Protein AF-A0AAV0PGQ1-F1 (afdb_monomer)

Sequence (96 aa):
MAADNVSMAARLEGIAGDPFTQICISNVTIGMAAKAKKVPWTCSDVGGITAGVSPRPCDLLPEQGPGKMEEGCNFPTETLPIDSVELKTCSYKINY

Solvent-accessible surface area (backbone atoms only — not comparable to full-atom values): 6071 Å² total; per-residue (Å²): 91,80,46,72,68,33,55,53,78,46,78,46,72,40,42,89,98,55,53,45,60,73,43,72,48,66,48,36,41,49,40,65,28,99,84,34,52,93,66,38,57,45,78,41,46,48,32,38,42,23,25,72,50,38,67,78,65,50,86,54,35,42,78,40,63,94,71,57,57,71,77,69,56,61,76,77,84,76,81,56,78,74,80,72,63,84,82,82,86,86,85,84,84,87,85,131

pLDDT: mean 86.58, std 8.73, range [59.31, 96.06]

Mean predicted aligned error: 8.18 Å

Organism: NCBI:txid586396

InterPro domains:
  IPR011050 Pectin lyase fold/virulence factor [SSF51126] (7-69)
  IPR051801 Glycosyl_Hydrolase_28_Enzymes [PTHR31339] (1-80)

Foldseek 3Di:
DEAAQAQAQDAQEADVVQAAELDEEEQYEYHHHPNHDPHRYHDYSYAHEYENYPPDYDPRHYYDYPPVSVVRNDDDPDDDPVNPDDDDDDDDDDDD

Structure (mmCIF, N/CA/C/O backbone):
data_AF-A0AAV0PGQ1-F1
#
_entry.id   AF-A0AAV0PGQ1-F1
#
loop_
_atom_site.group_PDB
_atom_site.id
_atom_site.type_symbol
_atom_site.label_atom_id
_atom_site.label_alt_id
_atom_site.label_comp_id
_atom_site.label_asym_id
_atom_site.label_entity_id
_atom_site.label_seq_id
_atom_site.pdbx_PDB_i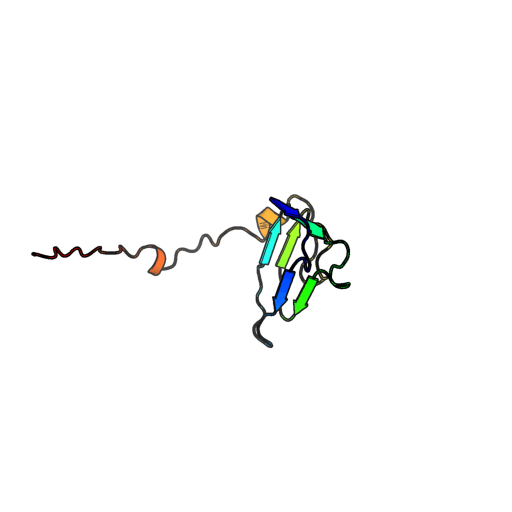ns_c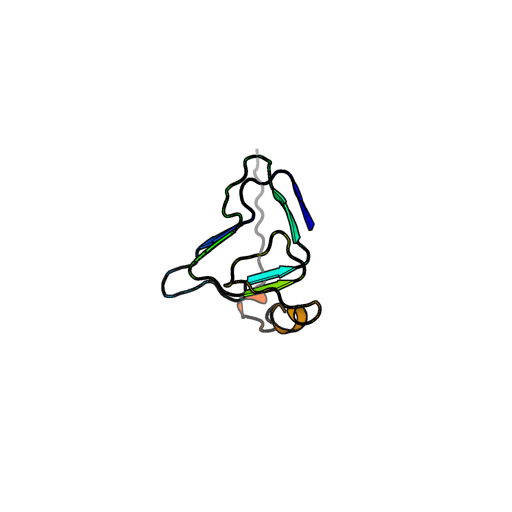ode
_atom_site.Cartn_x
_atom_site.Cartn_y
_atom_site.Cartn_z
_atom_site.occupancy
_atom_site.B_iso_or_equiv
_atom_site.auth_seq_id
_atom_site.auth_comp_id
_atom_site.auth_asym_id
_atom_site.auth_atom_id
_atom_site.pdbx_PDB_model_num
ATOM 1 N N . MET A 1 1 ? 1.673 12.510 -4.084 1.00 65.12 1 MET A N 1
ATOM 2 C CA . MET A 1 1 ? 2.831 12.523 -3.151 1.00 65.12 1 MET A CA 1
ATOM 3 C C . MET A 1 1 ? 4.040 11.938 -3.867 1.00 65.12 1 MET A C 1
ATOM 5 O O . MET A 1 1 ? 3.838 11.057 -4.698 1.00 65.12 1 MET A O 1
ATOM 9 N N . ALA A 1 2 ? 5.255 12.416 -3.585 1.00 78.75 2 ALA A N 1
ATOM 10 C CA . ALA A 1 2 ? 6.474 11.932 -4.238 1.00 78.75 2 ALA A CA 1
ATOM 11 C C . ALA A 1 2 ? 7.556 11.587 -3.207 1.00 78.75 2 ALA A C 1
ATOM 13 O O . ALA A 1 2 ? 7.742 12.329 -2.242 1.00 78.75 2 ALA A O 1
ATOM 14 N N . ALA A 1 3 ? 8.237 10.461 -3.410 1.00 81.62 3 ALA A N 1
ATOM 15 C CA . ALA A 1 3 ? 9.407 10.053 -2.640 1.00 81.62 3 ALA A CA 1
ATOM 16 C C . ALA A 1 3 ? 10.561 9.775 -3.604 1.00 81.62 3 ALA A C 1
ATOM 18 O O . ALA A 1 3 ? 10.361 9.068 -4.585 1.00 81.62 3 ALA A O 1
ATOM 19 N N . ASP A 1 4 ? 11.755 10.291 -3.319 1.00 88.00 4 ASP A N 1
ATOM 20 C CA . ASP A 1 4 ? 12.922 10.181 -4.199 1.00 88.00 4 ASP A CA 1
ATOM 21 C C . ASP A 1 4 ? 14.053 9.374 -3.557 1.00 88.00 4 ASP A C 1
ATOM 23 O O . ASP A 1 4 ? 14.199 9.326 -2.335 1.00 88.00 4 ASP A O 1
ATOM 27 N N . ASN A 1 5 ? 14.891 8.767 -4.403 1.00 90.31 5 ASN A N 1
ATOM 28 C CA . ASN A 1 5 ? 16.057 7.974 -4.008 1.00 90.31 5 ASN A CA 1
ATOM 29 C C . ASN A 1 5 ? 15.724 6.828 -3.028 1.00 90.31 5 ASN A C 1
ATOM 31 O O . ASN A 1 5 ? 16.434 6.576 -2.052 1.00 90.31 5 ASN A O 1
ATOM 35 N N . VAL A 1 6 ? 14.633 6.115 -3.300 1.00 88.94 6 VAL A N 1
ATOM 36 C CA . VAL A 1 6 ? 14.114 5.055 -2.434 1.00 88.94 6 VAL A CA 1
ATOM 37 C C . VAL A 1 6 ? 14.737 3.698 -2.791 1.00 88.94 6 VAL A C 1
ATOM 39 O O . VAL A 1 6 ? 14.873 3.344 -3.960 1.00 88.94 6 VAL A O 1
ATOM 42 N N . SER A 1 7 ? 15.127 2.902 -1.790 1.00 89.50 7 SER A N 1
ATOM 43 C CA . SER A 1 7 ? 15.732 1.573 -2.004 1.00 89.50 7 SER A CA 1
ATOM 44 C C . SER A 1 7 ? 14.705 0.450 -2.228 1.00 89.50 7 SER A C 1
ATOM 46 O O . SER A 1 7 ? 15.036 -0.569 -2.840 1.00 89.50 7 SER A O 1
ATOM 48 N N . MET A 1 8 ? 13.473 0.641 -1.750 1.00 89.75 8 MET A N 1
ATOM 49 C CA . MET A 1 8 ? 12.315 -0.249 -1.879 1.00 89.75 8 MET A CA 1
ATOM 50 C C . MET A 1 8 ? 11.028 0.587 -1.831 1.00 89.75 8 MET A C 1
ATOM 52 O O . MET A 1 8 ? 10.881 1.393 -0.921 1.00 89.75 8 MET A O 1
ATOM 56 N N . ALA A 1 9 ? 10.094 0.369 -2.756 1.00 90.75 9 ALA A N 1
ATOM 57 C CA . ALA A 1 9 ? 8.828 1.096 -2.799 1.00 90.75 9 ALA A CA 1
ATOM 58 C C . ALA A 1 9 ? 7.943 0.803 -1.578 1.00 90.75 9 ALA A C 1
ATOM 60 O O . ALA A 1 9 ? 7.527 1.735 -0.895 1.00 90.75 9 ALA A O 1
ATOM 61 N N . ALA A 1 10 ? 7.703 -0.476 -1.273 1.00 91.38 10 ALA A N 1
ATOM 62 C CA . ALA A 1 10 ? 7.039 -0.885 -0.036 1.00 91.38 10 ALA A CA 1
ATOM 63 C C . ALA A 1 10 ? 7.292 -2.360 0.303 1.00 91.38 10 ALA A C 1
ATOM 65 O O . ALA A 1 10 ? 7.579 -3.183 -0.572 1.00 91.38 10 ALA A O 1
ATOM 66 N N . ARG A 1 11 ? 7.111 -2.692 1.585 1.00 93.38 11 ARG A N 1
ATOM 67 C CA . ARG A 1 11 ? 7.028 -4.063 2.096 1.00 93.38 11 ARG A CA 1
ATOM 68 C C . ARG A 1 11 ? 5.760 -4.213 2.922 1.00 93.38 11 ARG A C 1
ATOM 70 O O . ARG A 1 11 ? 5.660 -3.628 3.994 1.00 93.38 11 ARG A O 1
ATOM 77 N N . LEU A 1 12 ? 4.811 -4.966 2.386 1.00 94.69 12 LEU A N 1
ATOM 78 C CA . LEU A 1 12 ? 3.490 -5.207 2.943 1.00 94.69 12 LEU A CA 1
ATOM 79 C C . LEU A 1 12 ? 3.352 -6.710 3.178 1.00 94.69 12 LEU A C 1
ATOM 81 O O . LEU A 1 12 ? 3.209 -7.483 2.236 1.00 94.69 12 LEU A O 1
ATOM 85 N N . GLU A 1 13 ? 3.463 -7.120 4.433 1.00 94.94 13 GLU A N 1
ATOM 86 C CA . GLU A 1 13 ? 3.411 -8.525 4.833 1.00 94.94 13 GLU A CA 1
ATOM 87 C C . GLU A 1 13 ? 2.346 -8.655 5.922 1.00 94.94 13 GLU A C 1
ATOM 89 O O . GLU A 1 13 ? 2.527 -8.152 7.032 1.00 94.94 13 GLU A O 1
ATOM 94 N N . GLY A 1 14 ? 1.209 -9.249 5.566 1.00 93.25 14 GLY A N 1
ATOM 95 C CA . GLY A 1 14 ? 0.140 -9.567 6.503 1.00 93.25 14 GLY A CA 1
ATOM 96 C C . GLY A 1 14 ? 0.413 -10.850 7.281 1.00 93.25 14 GLY A C 1
ATOM 97 O O . GLY A 1 14 ? 1.515 -11.406 7.260 1.00 93.25 14 GLY A O 1
ATOM 98 N N . ILE A 1 15 ? -0.612 -11.323 7.983 1.00 95.88 15 ILE A N 1
ATOM 99 C CA . ILE A 1 15 ? -0.541 -12.541 8.785 1.00 95.88 15 ILE A CA 1
ATOM 100 C C . ILE A 1 15 ? -1.100 -13.697 7.956 1.00 95.88 15 ILE A C 1
ATOM 102 O O . ILE A 1 15 ? -2.184 -13.606 7.384 1.00 95.88 15 ILE A O 1
ATOM 106 N N . ALA A 1 16 ? -0.373 -14.812 7.901 1.00 93.94 16 ALA A N 1
ATOM 107 C CA . ALA A 1 16 ? -0.847 -16.002 7.206 1.00 93.94 16 ALA A CA 1
ATOM 108 C C . ALA A 1 16 ? -2.180 -16.483 7.810 1.00 93.94 16 ALA A C 1
ATOM 110 O O . ALA A 1 16 ? -2.265 -16.771 9.003 1.00 93.94 16 ALA A O 1
ATOM 111 N N . GLY A 1 17 ? -3.215 -16.572 6.974 1.00 93.81 17 GLY A N 1
ATOM 112 C CA . GLY A 1 17 ? -4.579 -16.917 7.392 1.00 93.81 17 GLY A CA 1
ATOM 113 C C . GLY A 1 17 ? -5.429 -15.732 7.864 1.00 93.81 17 GLY A C 1
ATOM 114 O O . GLY A 1 17 ? -6.643 -15.889 7.962 1.00 93.81 17 GLY A O 1
ATOM 115 N N . ASP A 1 18 ? -4.825 -14.562 8.082 1.00 94.31 18 ASP A N 1
ATOM 116 C CA . ASP A 1 18 ? -5.510 -13.308 8.412 1.00 94.31 18 ASP A CA 1
ATOM 117 C C . ASP A 1 18 ? -4.889 -12.138 7.619 1.00 94.31 18 ASP A C 1
ATOM 119 O O . ASP A 1 18 ? -4.093 -11.346 8.143 1.00 94.31 18 ASP A O 1
ATOM 123 N N . PRO A 1 19 ? -5.150 -12.084 6.298 1.00 94.81 19 PRO A N 1
ATOM 124 C CA . PRO A 1 19 ? -4.501 -11.127 5.422 1.00 94.81 19 PRO A CA 1
ATOM 125 C C . PRO A 1 19 ? -4.958 -9.694 5.709 1.00 94.81 19 PRO A C 1
ATOM 127 O O . PRO A 1 19 ? -6.140 -9.424 5.924 1.00 94.81 19 PRO A O 1
ATOM 130 N N . PHE A 1 20 ? -4.035 -8.739 5.609 1.00 93.94 20 PHE A N 1
ATOM 131 C CA . PHE A 1 20 ? -4.380 -7.322 5.722 1.00 93.94 20 PHE A CA 1
ATOM 132 C C . PHE A 1 20 ? -5.053 -6.855 4.431 1.00 93.94 20 PHE A C 1
ATOM 134 O O . PHE A 1 20 ? -4.414 -6.736 3.384 1.00 93.94 20 PHE A O 1
ATOM 141 N N . THR A 1 21 ? -6.358 -6.604 4.498 1.00 90.19 21 THR A N 1
ATOM 142 C CA . THR A 1 21 ? -7.173 -6.197 3.346 1.00 90.19 21 THR A CA 1
ATOM 143 C C . THR A 1 21 ? -7.543 -4.712 3.401 1.00 90.19 21 THR A C 1
ATOM 145 O O . THR A 1 21 ? -7.206 -4.012 4.353 1.00 90.19 21 THR A O 1
ATOM 148 N N . GLN A 1 22 ? -8.211 -4.217 2.353 1.00 87.44 22 GLN A N 1
ATOM 149 C CA . GLN A 1 22 ? -8.663 -2.822 2.230 1.00 87.44 22 GLN A CA 1
ATOM 150 C C . GLN A 1 22 ? -7.529 -1.783 2.237 1.00 87.44 22 GLN A C 1
ATOM 152 O O . GLN A 1 22 ? -7.707 -0.635 2.640 1.00 87.44 22 GLN A O 1
ATOM 157 N N . ILE A 1 23 ? -6.350 -2.170 1.745 1.00 90.31 23 ILE A N 1
ATOM 158 C CA . ILE A 1 23 ? -5.240 -1.239 1.538 1.00 90.31 23 ILE A CA 1
ATOM 159 C C . ILE A 1 23 ? -5.543 -0.350 0.326 1.00 90.31 23 ILE A C 1
ATOM 161 O O . ILE A 1 23 ? -5.895 -0.841 -0.746 1.00 90.31 23 ILE A O 1
ATOM 165 N N . CYS A 1 24 ? -5.352 0.958 0.479 1.00 89.75 24 CYS A N 1
ATOM 166 C CA . CYS A 1 24 ? -5.699 1.957 -0.526 1.00 89.75 24 CYS A CA 1
ATOM 167 C C . CYS A 1 24 ? -4.532 2.908 -0.793 1.00 89.75 24 CYS A C 1
ATOM 169 O O . CYS A 1 24 ? -4.112 3.639 0.102 1.00 89.75 24 CYS A O 1
ATOM 171 N N . ILE A 1 25 ? -4.008 2.922 -2.027 1.00 89.50 25 ILE A N 1
ATOM 172 C CA . ILE A 1 25 ? -2.865 3.773 -2.412 1.00 89.50 25 ILE A CA 1
ATOM 173 C C . ILE A 1 25 ? -3.207 4.576 -3.673 1.00 89.50 25 ILE A C 1
ATOM 175 O O . ILE A 1 25 ? -3.395 4.002 -4.742 1.00 89.50 25 ILE A O 1
ATOM 179 N N . SER A 1 26 ? -3.268 5.907 -3.566 1.00 89.19 26 SER A N 1
ATOM 180 C CA . SER A 1 26 ? -3.595 6.799 -4.690 1.00 89.19 26 SER A CA 1
ATOM 181 C C . SER A 1 26 ? -2.481 7.789 -4.955 1.00 89.19 26 SER A C 1
ATOM 183 O O . SER A 1 26 ? -1.986 8.417 -4.018 1.00 89.19 26 SER A O 1
ATOM 185 N N . ASN A 1 27 ? -2.174 8.017 -6.229 1.00 89.56 27 ASN A N 1
ATOM 186 C CA . ASN A 1 27 ? -1.377 9.149 -6.690 1.00 89.56 27 ASN A CA 1
ATOM 187 C C . ASN A 1 27 ? -0.011 9.245 -5.974 1.00 89.56 27 ASN A C 1
ATOM 189 O O . ASN A 1 27 ? 0.382 10.281 -5.410 1.00 89.56 27 ASN A O 1
ATOM 193 N N . VAL A 1 28 ? 0.692 8.110 -5.955 1.00 89.81 28 VAL A N 1
ATOM 194 C CA . VAL A 1 28 ? 2.004 7.949 -5.318 1.00 89.81 28 VAL A CA 1
ATOM 195 C C . VAL A 1 28 ? 3.050 7.682 -6.389 1.00 89.81 28 VAL A C 1
ATOM 197 O O . VAL A 1 28 ? 2.967 6.705 -7.124 1.00 89.81 28 VAL A O 1
ATOM 200 N N . THR A 1 29 ? 4.065 8.539 -6.459 1.00 92.06 29 THR A N 1
ATOM 201 C CA . THR A 1 29 ? 5.229 8.335 -7.330 1.00 92.06 29 THR A CA 1
ATOM 202 C C . THR A 1 29 ? 6.477 8.128 -6.479 1.00 92.06 29 THR A C 1
ATOM 204 O O . THR A 1 29 ? 6.790 8.949 -5.620 1.00 92.06 29 THR A O 1
ATOM 207 N N . ILE A 1 30 ? 7.185 7.026 -6.706 1.00 91.44 30 ILE A N 1
ATOM 208 C CA . ILE A 1 30 ? 8.362 6.611 -5.946 1.00 91.44 30 ILE A CA 1
ATOM 209 C C . ILE A 1 30 ? 9.552 6.534 -6.906 1.00 91.44 30 ILE A C 1
ATOM 211 O O . ILE A 1 30 ? 9.685 5.605 -7.703 1.00 91.44 30 ILE A O 1
ATOM 215 N N . GLY A 1 31 ? 10.434 7.524 -6.825 1.00 90.94 31 GLY A N 1
ATOM 216 C CA . GLY A 1 31 ? 11.720 7.554 -7.503 1.00 90.94 31 GLY A CA 1
ATOM 217 C C . GLY A 1 31 ? 12.700 6.578 -6.854 1.00 90.94 31 GLY A C 1
ATOM 218 O O . GLY A 1 31 ? 13.186 6.799 -5.744 1.00 90.94 31 GLY A O 1
ATOM 219 N N . MET A 1 32 ? 13.012 5.486 -7.550 1.00 91.19 32 MET A N 1
ATOM 220 C CA . MET A 1 32 ? 13.927 4.457 -7.051 1.00 91.19 32 MET A CA 1
ATOM 221 C C . MET A 1 32 ? 15.395 4.900 -7.160 1.00 91.19 32 MET A C 1
ATOM 223 O O . MET A 1 32 ? 15.810 5.496 -8.153 1.00 91.19 32 MET A O 1
ATOM 227 N N . ALA A 1 33 ? 16.202 4.565 -6.154 1.00 90.69 33 ALA A N 1
ATOM 228 C CA . ALA A 1 33 ? 17.647 4.780 -6.159 1.00 90.69 33 ALA A CA 1
ATOM 229 C C . ALA A 1 33 ? 18.345 3.970 -7.270 1.00 90.69 33 ALA A C 1
ATOM 231 O O . ALA A 1 33 ? 17.930 2.860 -7.602 1.00 90.69 33 ALA A O 1
ATOM 232 N N . ALA A 1 34 ? 19.488 4.452 -7.770 1.00 86.44 34 ALA A N 1
ATOM 233 C CA . ALA A 1 34 ? 20.252 3.769 -8.827 1.00 86.44 34 ALA A CA 1
ATOM 234 C C . ALA A 1 34 ? 20.695 2.335 -8.459 1.00 86.44 34 ALA A C 1
ATOM 236 O O . ALA A 1 34 ? 20.867 1.487 -9.330 1.00 86.44 34 ALA A O 1
ATOM 237 N N . LYS A 1 35 ? 20.875 2.056 -7.161 1.00 87.06 35 LYS A N 1
ATOM 238 C CA . LYS A 1 35 ? 21.181 0.723 -6.609 1.00 87.06 35 LYS A CA 1
ATOM 239 C C . LYS A 1 35 ? 20.025 0.182 -5.757 1.00 87.06 35 LYS A C 1
ATOM 241 O O . LYS A 1 35 ? 20.254 -0.418 -4.709 1.00 87.06 35 LYS A O 1
ATOM 246 N N . ALA A 1 36 ? 18.786 0.453 -6.160 1.00 87.69 36 ALA A N 1
ATOM 247 C CA . ALA A 1 36 ? 17.604 -0.067 -5.485 1.00 87.69 36 ALA A CA 1
ATOM 248 C C . ALA A 1 36 ? 17.475 -1.593 -5.616 1.00 87.69 36 ALA A C 1
ATOM 250 O O . ALA A 1 36 ? 18.113 -2.239 -6.454 1.00 87.69 36 ALA A O 1
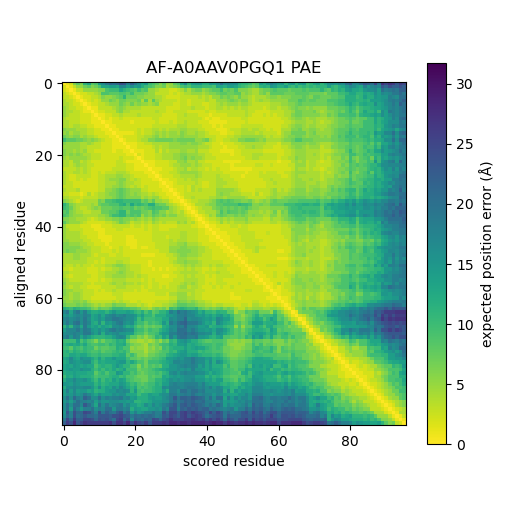ATOM 251 N N . LYS A 1 37 ? 16.616 -2.184 -4.778 1.00 82.44 37 LYS A N 1
ATOM 252 C CA . LYS A 1 37 ? 16.264 -3.602 -4.886 1.00 82.44 37 LYS A CA 1
ATOM 253 C C . LYS A 1 37 ? 15.586 -3.878 -6.231 1.00 82.44 37 LYS A C 1
ATOM 255 O O . LYS A 1 37 ? 14.758 -3.097 -6.687 1.00 82.44 37 LYS A O 1
ATOM 260 N N . LYS A 1 38 ? 15.896 -5.037 -6.831 1.00 82.69 38 LYS A N 1
ATOM 261 C CA . LYS A 1 38 ? 15.291 -5.493 -8.101 1.00 82.69 38 LYS A CA 1
ATOM 262 C C . LYS A 1 38 ? 13.773 -5.628 -8.022 1.00 82.69 38 LYS A C 1
ATOM 264 O O . LYS A 1 38 ? 13.087 -5.426 -9.014 1.00 82.69 38 LYS A O 1
ATOM 269 N N . VAL A 1 39 ? 13.280 -6.003 -6.845 1.00 86.06 39 VAL A N 1
ATOM 270 C CA . VAL A 1 39 ? 11.857 -6.105 -6.547 1.00 86.06 39 VAL A CA 1
ATOM 271 C C . VAL A 1 39 ? 11.498 -4.904 -5.668 1.00 86.06 39 VAL A C 1
ATOM 273 O O . VAL A 1 39 ? 11.858 -4.902 -4.487 1.00 86.06 39 VAL A O 1
ATOM 276 N N . PRO A 1 40 ? 10.866 -3.858 -6.230 1.00 86.38 40 PRO A N 1
ATOM 277 C CA . PRO A 1 40 ? 10.526 -2.653 -5.479 1.00 86.38 40 PRO A CA 1
ATOM 278 C C . PRO A 1 40 ? 9.388 -2.888 -4.476 1.00 86.38 40 PRO A C 1
ATOM 280 O O . PRO A 1 40 ? 9.352 -2.20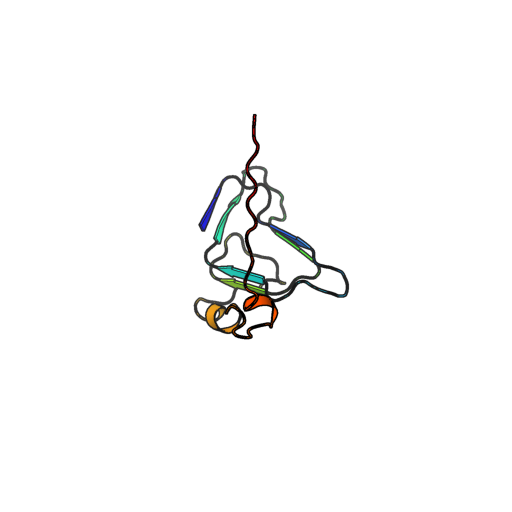8 -3.456 1.00 86.38 40 PRO A O 1
ATOM 283 N N . TRP A 1 41 ? 8.511 -3.863 -4.727 1.00 92.94 41 TRP A N 1
ATOM 284 C CA . TRP A 1 41 ? 7.353 -4.184 -3.889 1.00 92.94 41 TRP A CA 1
ATOM 285 C C . TRP A 1 41 ? 7.456 -5.596 -3.321 1.00 92.94 41 TRP A C 1
ATOM 287 O O . TRP A 1 41 ? 7.526 -6.565 -4.073 1.00 92.94 41 TRP A O 1
ATOM 297 N N . THR A 1 42 ? 7.412 -5.730 -2.003 1.00 94.00 42 THR A N 1
ATOM 298 C CA . THR A 1 42 ? 7.228 -7.024 -1.339 1.00 94.00 42 THR A CA 1
ATOM 299 C C . THR A 1 42 ? 5.806 -7.090 -0.809 1.00 94.00 42 THR A C 1
ATOM 301 O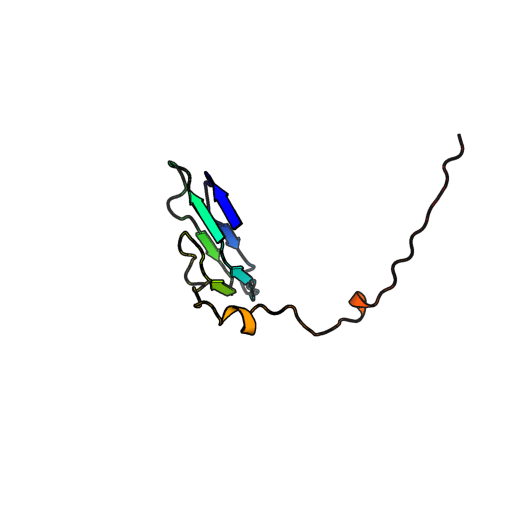 O . THR A 1 42 ? 5.425 -6.232 -0.022 1.00 94.00 42 THR A O 1
ATOM 304 N N . CYS A 1 43 ? 5.035 -8.081 -1.256 1.00 94.06 43 CYS A N 1
ATOM 305 C CA . CYS A 1 43 ? 3.646 -8.271 -0.855 1.00 94.06 43 CYS A CA 1
ATOM 306 C C . CYS A 1 43 ? 3.406 -9.733 -0.473 1.00 94.06 43 CYS A C 1
ATOM 308 O O . CYS A 1 43 ? 3.669 -10.617 -1.289 1.00 94.06 43 CYS A O 1
ATOM 310 N N . SER A 1 44 ? 2.884 -9.982 0.725 1.00 96.00 44 SER A N 1
ATOM 311 C CA . SER A 1 44 ? 2.391 -11.293 1.164 1.00 96.00 44 SER A CA 1
ATOM 312 C C . SER A 1 44 ? 1.179 -11.110 2.065 1.00 96.00 44 SER A C 1
ATOM 314 O O . SER A 1 44 ? 1.174 -10.195 2.880 1.00 96.00 44 SER A O 1
ATOM 316 N N . ASP A 1 45 ? 0.158 -11.958 1.921 1.00 96.06 45 ASP A N 1
ATOM 317 C CA . ASP A 1 45 ? -1.048 -11.925 2.765 1.00 96.06 45 ASP A CA 1
ATOM 318 C C . ASP A 1 45 ? -1.670 -10.519 2.872 1.00 96.06 45 ASP A C 1
ATOM 320 O O . ASP A 1 45 ? -2.062 -10.062 3.942 1.00 96.06 45 ASP A O 1
ATOM 324 N N . VAL A 1 46 ? -1.725 -9.800 1.747 1.00 95.94 46 VAL A N 1
ATOM 325 C CA . VAL A 1 46 ? -2.328 -8.465 1.659 1.00 95.94 46 VAL A CA 1
ATOM 326 C C . VAL A 1 46 ? -3.320 -8.374 0.508 1.00 95.94 46 VAL A C 1
ATOM 328 O O . VAL A 1 46 ? -3.229 -9.133 -0.455 1.00 95.94 46 VAL A O 1
ATOM 331 N N . GLY A 1 47 ? -4.254 -7.428 0.592 1.00 92.88 47 GLY A N 1
ATOM 332 C CA . GLY A 1 47 ? -5.224 -7.149 -0.461 1.00 92.88 47 GLY A CA 1
ATOM 333 C C . GLY A 1 47 ? -5.695 -5.699 -0.446 1.00 92.88 47 GLY A C 1
ATOM 334 O O . GLY A 1 47 ? -5.823 -5.072 0.606 1.00 92.88 47 GLY A O 1
ATOM 335 N N . GLY A 1 48 ? -5.967 -5.146 -1.621 1.00 90.38 48 GLY A N 1
ATOM 336 C CA . GLY A 1 48 ? -6.339 -3.743 -1.729 1.00 90.38 48 GLY A CA 1
ATOM 337 C C . GLY A 1 48 ? -6.414 -3.253 -3.162 1.00 90.38 48 GLY A C 1
ATOM 338 O O . GLY A 1 48 ? -6.435 -4.047 -4.098 1.00 90.38 48 GLY A O 1
ATOM 339 N N . ILE A 1 49 ? -6.465 -1.935 -3.327 1.00 90.56 49 ILE A N 1
ATOM 340 C CA . ILE A 1 49 ? -6.585 -1.282 -4.629 1.00 90.56 49 ILE A CA 1
ATOM 341 C C . ILE A 1 49 ? -5.639 -0.088 -4.720 1.00 90.56 49 ILE A C 1
ATOM 343 O O . ILE A 1 49 ? -5.338 0.583 -3.728 1.00 90.56 49 ILE A O 1
ATOM 347 N N . THR A 1 50 ? -5.151 0.177 -5.928 1.00 90.31 50 THR A N 1
ATOM 348 C CA . THR A 1 50 ? -4.248 1.302 -6.189 1.00 90.31 50 THR A CA 1
ATOM 349 C C . THR A 1 50 ? -4.723 2.125 -7.373 1.00 90.31 50 THR A C 1
ATOM 351 O O . THR A 1 50 ? -5.430 1.606 -8.224 1.00 90.31 50 THR A O 1
ATOM 354 N N . ALA A 1 51 ? -4.364 3.405 -7.442 1.00 90.12 51 ALA A N 1
ATOM 355 C CA . ALA A 1 51 ? -4.679 4.253 -8.591 1.00 90.12 51 ALA A CA 1
ATOM 356 C C . ALA A 1 51 ? -3.559 5.268 -8.830 1.00 90.12 51 ALA A C 1
ATOM 358 O O . ALA A 1 51 ? -3.258 6.069 -7.945 1.00 90.12 51 ALA A O 1
ATOM 359 N N . GLY A 1 52 ? -2.931 5.257 -10.010 1.00 88.56 52 GLY A N 1
ATOM 360 C CA . GLY A 1 52 ? -1.859 6.203 -10.330 1.00 88.56 52 GLY A CA 1
ATOM 361 C C . GLY A 1 52 ? -0.634 6.029 -9.429 1.00 88.56 52 GLY A C 1
ATOM 362 O O . GLY A 1 52 ? -0.136 7.002 -8.857 1.00 88.56 52 GLY A O 1
ATOM 363 N N . VAL A 1 53 ? -0.184 4.783 -9.256 1.00 91.00 53 VAL A N 1
ATOM 364 C CA . VAL A 1 53 ? 0.979 4.438 -8.428 1.00 91.00 53 VAL A CA 1
ATOM 365 C C . VAL A 1 53 ? 2.144 3.993 -9.305 1.00 91.00 53 VAL A C 1
ATOM 367 O O . VAL A 1 53 ? 2.009 3.092 -10.128 1.00 91.00 53 VAL A O 1
ATOM 370 N N . SER A 1 54 ? 3.309 4.604 -9.104 1.00 91.12 54 SER A N 1
ATOM 371 C CA . SER A 1 54 ? 4.541 4.272 -9.823 1.00 91.12 54 SER A CA 1
ATOM 372 C C . SER A 1 54 ? 5.703 4.102 -8.840 1.00 91.12 54 SER A C 1
ATOM 374 O O . SER A 1 54 ? 5.866 4.969 -7.980 1.00 91.12 54 SER A O 1
ATOM 376 N N . PRO A 1 55 ? 6.522 3.033 -8.930 1.00 91.00 55 PRO A N 1
ATOM 377 C CA . PRO A 1 55 ? 6.483 1.945 -9.913 1.00 91.00 55 PRO A CA 1
ATOM 378 C C . PRO A 1 55 ? 5.309 0.984 -9.673 1.00 91.00 55 PRO A C 1
ATOM 380 O O . PRO A 1 55 ? 4.776 0.935 -8.566 1.00 91.00 55 PRO A O 1
ATOM 383 N N . ARG A 1 56 ? 4.933 0.199 -10.697 1.00 90.88 56 ARG A N 1
ATOM 384 C CA . ARG A 1 56 ? 3.764 -0.700 -10.659 1.00 90.88 56 ARG A CA 1
ATOM 385 C C . ARG A 1 56 ? 3.769 -1.591 -9.397 1.00 90.88 56 ARG A C 1
ATOM 387 O O . ARG A 1 56 ? 4.775 -2.275 -9.179 1.00 90.88 56 ARG A O 1
ATOM 394 N N . PRO A 1 57 ? 2.683 -1.598 -8.601 1.00 92.06 57 PRO A N 1
ATOM 395 C CA . PRO A 1 57 ? 2.535 -2.476 -7.441 1.00 92.06 57 PRO A CA 1
ATOM 396 C C . PRO A 1 57 ? 2.491 -3.971 -7.794 1.00 92.06 57 PRO A C 1
ATOM 398 O O . PRO A 1 57 ? 2.443 -4.363 -8.960 1.00 92.06 57 PRO A O 1
ATOM 401 N N . CYS A 1 58 ? 2.496 -4.810 -6.760 1.00 92.69 58 CYS A N 1
ATOM 402 C CA . CYS A 1 58 ? 2.277 -6.253 -6.865 1.00 92.69 58 CYS A CA 1
ATOM 403 C C . CYS A 1 58 ? 0.827 -6.599 -7.262 1.00 92.69 58 CYS A C 1
ATOM 405 O O . CYS A 1 58 ? -0.086 -5.805 -7.050 1.00 92.69 58 CYS A O 1
ATOM 407 N N . ASP A 1 59 ? 0.591 -7.816 -7.762 1.00 92.19 59 ASP A N 1
ATOM 408 C CA . ASP A 1 59 ? -0.735 -8.247 -8.247 1.00 92.19 59 ASP A CA 1
ATOM 409 C C . ASP A 1 59 ? -1.815 -8.331 -7.150 1.00 92.19 59 ASP A C 1
ATOM 411 O O . ASP A 1 59 ? -3.005 -8.303 -7.452 1.00 92.19 59 ASP A O 1
ATOM 415 N N . LEU A 1 60 ? -1.409 -8.381 -5.875 1.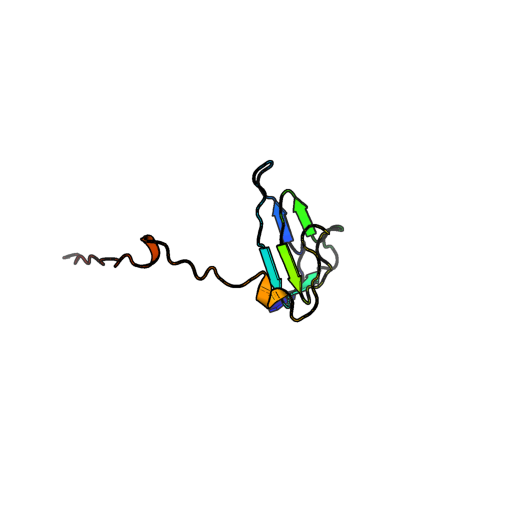00 93.12 60 LEU A N 1
ATOM 416 C CA . LEU A 1 60 ? -2.303 -8.292 -4.711 1.00 93.12 60 LEU A CA 1
ATOM 417 C C . LEU A 1 60 ? -2.880 -6.878 -4.494 1.00 93.12 60 LEU A C 1
ATOM 419 O O . LEU A 1 60 ? -3.818 -6.696 -3.720 1.00 93.12 60 LEU A O 1
ATOM 423 N N . LEU A 1 61 ? -2.311 -5.881 -5.173 1.00 92.19 61 LEU A N 1
ATOM 424 C CA . LEU A 1 61 ? -2.689 -4.471 -5.127 1.00 92.19 61 LEU A CA 1
ATOM 425 C C . LEU A 1 61 ? -2.935 -3.952 -6.554 1.00 92.19 61 LEU A C 1
ATOM 427 O O . LEU A 1 61 ? -2.187 -3.100 -7.043 1.00 92.19 61 LEU A O 1
ATOM 431 N N . PRO A 1 62 ? -3.956 -4.473 -7.258 1.00 90.19 62 PRO A N 1
ATOM 432 C CA . PRO A 1 62 ? -4.218 -4.118 -8.644 1.00 90.19 62 PRO A CA 1
ATOM 433 C C . PRO A 1 62 ? -4.462 -2.619 -8.819 1.00 90.19 62 PRO A C 1
ATOM 435 O O . PRO A 1 62 ? -5.110 -1.967 -7.994 1.00 90.19 62 PRO A O 1
ATOM 438 N N . GLU A 1 63 ? -3.968 -2.084 -9.935 1.00 87.62 63 GLU A N 1
ATOM 439 C CA . GLU A 1 63 ? -4.291 -0.727 -10.351 1.00 87.62 63 GLU A CA 1
ATOM 440 C C . GLU A 1 63 ? -5.725 -0.686 -10.879 1.00 87.62 63 GLU A C 1
ATOM 442 O O . GLU A 1 63 ? -6.086 -1.332 -11.866 1.00 87.62 63 GLU A O 1
ATOM 447 N N . GLN A 1 64 ? -6.555 0.078 -10.189 1.00 80.50 64 GLN A N 1
ATOM 448 C CA . GLN A 1 64 ? -7.893 0.428 -10.593 1.00 80.50 64 GLN A CA 1
ATOM 449 C C . GLN A 1 64 ? -7.861 1.866 -11.108 1.00 80.50 64 GLN A C 1
ATOM 451 O O . GLN A 1 64 ? -7.285 2.759 -10.489 1.00 80.50 64 GLN A O 1
ATOM 456 N N . GLY A 1 65 ? -8.443 2.085 -12.287 1.00 67.94 65 GLY A N 1
ATOM 457 C CA . GLY A 1 65 ? -8.447 3.400 -12.920 1.00 67.94 65 GLY A CA 1
ATOM 458 C C . GLY A 1 65 ? -9.067 4.495 -12.035 1.00 67.94 65 GLY A C 1
ATOM 459 O O . GLY A 1 65 ? -9.800 4.192 -11.084 1.00 67.94 65 GLY A O 1
ATOM 460 N N . PRO A 1 66 ? -8.804 5.775 -12.358 1.00 59.31 66 PRO A N 1
ATOM 461 C CA . PRO A 1 66 ? -9.365 6.904 -11.622 1.00 59.31 66 PRO A CA 1
ATOM 462 C C . PRO A 1 66 ? -10.898 6.789 -11.590 1.00 59.31 66 PRO A C 1
ATOM 464 O O . PRO A 1 66 ? -11.535 6.698 -12.637 1.00 59.31 66 PRO A O 1
ATOM 467 N N . GLY A 1 67 ? -11.471 6.714 -10.384 1.00 62.66 67 GLY A N 1
ATOM 468 C CA . GLY A 1 67 ? -12.916 6.578 -10.144 1.00 62.66 67 GLY A CA 1
ATOM 469 C C . GLY A 1 67 ? -13.325 5.350 -9.322 1.00 62.66 67 GLY A C 1
ATOM 470 O O . GLY A 1 67 ? -14.247 5.442 -8.525 1.00 62.66 67 GLY A O 1
ATOM 471 N N . LYS A 1 68 ? -12.610 4.219 -9.409 1.00 62.28 68 LYS A N 1
ATOM 472 C CA . LYS A 1 68 ? -12.937 3.025 -8.587 1.00 62.28 68 LYS A CA 1
ATOM 473 C C . LYS A 1 68 ? -12.446 3.106 -7.145 1.00 62.28 68 LYS A C 1
ATOM 475 O O . LYS A 1 68 ? -12.881 2.351 -6.280 1.00 62.28 68 LYS A O 1
ATOM 480 N N . MET A 1 69 ? -11.549 4.049 -6.886 1.00 67.31 69 MET A N 1
ATOM 481 C CA . MET A 1 69 ? -11.022 4.279 -5.552 1.00 67.31 69 MET A CA 1
ATOM 482 C C . MET A 1 69 ? -12.076 4.865 -4.601 1.00 67.31 69 MET A C 1
ATOM 484 O O . MET A 1 69 ? -12.011 4.625 -3.402 1.00 67.31 69 MET A O 1
ATOM 488 N N . GLU A 1 70 ? -13.085 5.553 -5.139 1.00 62.31 70 GLU A N 1
ATOM 489 C CA . GLU A 1 70 ? -14.186 6.137 -4.363 1.00 62.31 70 GLU A CA 1
ATOM 490 C C . GLU A 1 70 ? -15.194 5.099 -3.861 1.00 62.31 70 GLU A C 1
ATOM 492 O O . GLU A 1 70 ? -15.956 5.399 -2.958 1.00 62.31 70 GLU A O 1
ATOM 497 N N . GLU A 1 71 ? -15.209 3.877 -4.397 1.00 64.38 71 GLU A N 1
ATOM 498 C CA . GLU A 1 71 ? -16.145 2.829 -3.959 1.00 64.38 71 GLU A CA 1
ATOM 499 C C . GLU A 1 71 ? -15.495 1.852 -2.965 1.00 64.38 71 GLU A C 1
ATOM 501 O O . GLU A 1 71 ? -16.173 1.288 -2.110 1.00 64.38 71 GLU A O 1
ATOM 506 N N . GLY A 1 72 ? -14.169 1.677 -3.038 1.00 66.38 72 GLY A N 1
ATOM 507 C CA . GLY A 1 72 ? -13.425 0.704 -2.226 1.00 66.38 72 GLY A CA 1
ATOM 508 C C . GLY A 1 72 ? -12.593 1.278 -1.076 1.00 66.38 72 GLY A C 1
ATOM 509 O O . GLY A 1 72 ? -12.146 0.506 -0.231 1.00 66.38 72 GLY A O 1
ATOM 510 N N . CYS A 1 73 ? -12.371 2.598 -1.036 1.00 77.44 73 CYS A N 1
ATOM 511 C CA . CYS A 1 73 ? -11.485 3.251 -0.059 1.00 77.44 73 CYS A CA 1
ATOM 512 C C . CYS A 1 73 ? -12.172 4.300 0.816 1.00 77.44 73 CYS A C 1
ATOM 514 O O . CYS A 1 73 ? -11.486 5.087 1.472 1.00 77.44 73 CYS A O 1
ATOM 516 N N . ASN A 1 74 ? -13.504 4.349 0.825 1.00 79.31 74 ASN A N 1
ATOM 517 C CA . ASN A 1 74 ? -14.194 5.230 1.756 1.00 79.31 74 ASN A CA 1
ATOM 518 C C . ASN A 1 74 ? -13.897 4.803 3.186 1.00 79.31 74 ASN A C 1
ATOM 520 O O . ASN A 1 74 ? -13.873 3.614 3.510 1.00 79.31 74 ASN A O 1
ATOM 524 N N . PHE A 1 75 ? -13.692 5.799 4.043 1.00 73.38 75 PHE A N 1
ATOM 525 C CA . PHE A 1 75 ? -13.639 5.549 5.469 1.00 73.38 75 PHE A CA 1
ATOM 526 C C . PHE A 1 75 ? -14.967 4.909 5.906 1.00 73.38 75 PHE A C 1
ATOM 528 O O . PHE A 1 75 ? -16.021 5.346 5.428 1.00 73.38 75 PHE A O 1
ATOM 535 N N . PRO A 1 76 ? -14.943 3.888 6.780 1.00 79.81 76 PRO A N 1
ATOM 536 C CA . PRO A 1 76 ? -16.167 3.295 7.292 1.00 79.81 76 PRO A CA 1
ATOM 537 C C . PRO A 1 76 ? -17.077 4.372 7.885 1.00 79.81 76 PRO A C 1
ATOM 539 O O . PRO A 1 76 ? -16.657 5.162 8.725 1.00 79.81 76 PRO A O 1
ATOM 542 N N . THR A 1 77 ? -18.331 4.413 7.443 1.00 82.75 77 THR A N 1
ATOM 543 C CA . THR A 1 77 ? -19.347 5.318 8.005 1.00 82.75 77 THR A CA 1
ATOM 544 C C . THR A 1 77 ? -19.935 4.793 9.314 1.00 82.75 77 THR A C 1
ATOM 546 O O . THR A 1 77 ? -20.668 5.511 9.988 1.00 82.75 77 THR A O 1
ATOM 549 N N . GLU A 1 78 ? -19.634 3.541 9.659 1.00 85.06 78 GLU A N 1
ATOM 550 C CA . GLU A 1 78 ? -20.053 2.899 10.901 1.00 85.06 78 GLU A CA 1
ATOM 551 C C . GLU A 1 78 ? -19.363 3.563 12.094 1.00 85.06 78 GLU A C 1
ATOM 553 O O . GLU A 1 78 ? -18.139 3.544 12.208 1.00 85.06 78 GLU A O 1
ATOM 558 N N . THR A 1 79 ? -20.155 4.134 12.996 1.00 86.88 79 THR A N 1
ATOM 559 C CA . THR A 1 79 ? -19.659 4.699 14.253 1.00 86.88 79 THR A CA 1
ATOM 560 C C . THR A 1 79 ? -19.648 3.623 15.328 1.00 86.88 79 THR A C 1
ATOM 562 O O . THR A 1 79 ? -20.702 3.094 15.695 1.00 86.88 79 THR A O 1
ATOM 565 N N . LEU A 1 80 ? -18.474 3.315 15.868 1.00 88.94 80 LEU A N 1
ATOM 566 C CA . LEU A 1 80 ? -18.329 2.410 16.998 1.00 88.94 80 LEU A CA 1
ATOM 567 C C . LEU A 1 80 ? -18.586 3.167 18.311 1.00 88.94 80 LEU A C 1
ATOM 569 O O . LEU A 1 80 ? -18.330 4.367 18.400 1.00 88.94 80 LEU A O 1
ATOM 573 N N . PRO A 1 81 ? -19.020 2.486 19.390 1.00 90.81 81 PRO A N 1
ATOM 574 C CA . PRO A 1 81 ? -19.225 3.135 20.687 1.00 90.81 81 PRO A CA 1
ATOM 575 C C . PRO A 1 81 ? -17.993 3.904 21.189 1.00 90.81 81 PRO A C 1
ATOM 577 O O . PRO A 1 81 ? -18.134 4.947 21.827 1.00 90.81 81 PRO A O 1
ATOM 580 N N . ILE A 1 82 ? -16.791 3.415 20.859 1.00 88.69 82 ILE A N 1
ATOM 581 C CA . ILE A 1 82 ? -15.517 4.045 21.222 1.00 88.69 82 ILE A CA 1
ATOM 582 C C . ILE A 1 82 ? -15.317 5.425 20.576 1.00 88.69 82 ILE A C 1
ATOM 584 O O . ILE A 1 82 ? -14.689 6.281 21.190 1.00 88.69 82 ILE A O 1
ATOM 588 N N . ASP A 1 83 ? -15.903 5.678 19.402 1.00 86.81 83 ASP A N 1
ATOM 589 C CA . ASP A 1 83 ? -15.744 6.941 18.667 1.00 86.81 83 ASP A CA 1
ATOM 590 C C . ASP A 1 83 ? -16.466 8.113 19.352 1.00 86.81 83 ASP A C 1
ATOM 592 O O . ASP A 1 83 ? -16.158 9.277 19.104 1.00 86.81 83 ASP A O 1
ATOM 596 N N . SER A 1 84 ? -17.420 7.808 20.238 1.00 88.44 84 SER A N 1
ATOM 597 C CA . SER A 1 84 ? -18.198 8.787 21.011 1.00 88.44 84 SER A CA 1
ATOM 598 C C . SER A 1 84 ? -17.672 9.019 22.432 1.00 88.44 84 SER A C 1
ATOM 600 O O . SER A 1 84 ? -18.269 9.774 23.200 1.00 88.44 84 SER A O 1
ATOM 602 N N . VAL A 1 85 ? -16.569 8.367 22.817 1.00 92.44 85 VAL A N 1
ATOM 603 C CA . VAL A 1 85 ? -16.038 8.464 24.181 1.00 92.44 85 VAL A CA 1
ATOM 604 C C . VAL A 1 85 ? -15.424 9.841 24.429 1.00 92.44 85 VAL A C 1
ATOM 606 O O . VAL A 1 85 ? -14.430 10.229 23.820 1.00 92.44 85 VAL A O 1
ATOM 609 N N . GLU A 1 86 ? -15.977 10.562 25.403 1.00 92.56 86 GLU A N 1
ATOM 610 C CA . GLU A 1 86 ? -15.419 11.827 25.876 1.00 92.56 86 GLU A CA 1
ATOM 611 C C . GLU A 1 86 ? -14.188 11.585 26.762 1.00 92.56 86 GLU A C 1
ATOM 613 O O . GLU A 1 86 ? -14.283 11.103 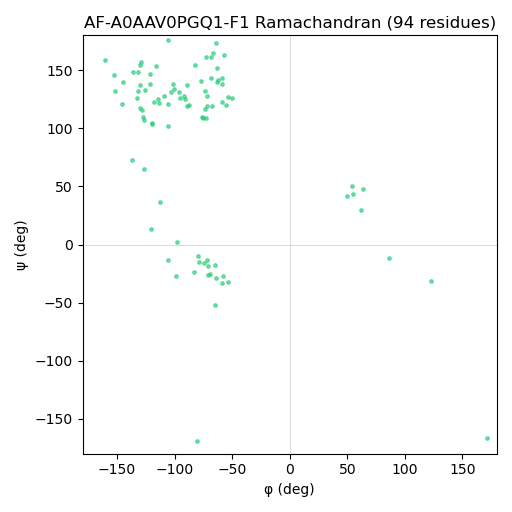27.897 1.00 92.56 86 GLU A O 1
ATOM 618 N N . LEU A 1 87 ? -13.006 11.942 26.253 1.00 89.19 87 LEU A N 1
ATOM 619 C CA . LEU A 1 87 ? -11.766 11.878 27.022 1.00 89.19 87 LEU A CA 1
ATOM 620 C C . LEU A 1 87 ? -11.739 12.979 28.087 1.00 89.19 87 LEU A C 1
ATOM 622 O O . LEU A 1 87 ? -11.890 14.163 27.791 1.00 89.19 87 LEU A O 1
ATOM 626 N N . LYS A 1 88 ? -11.480 12.592 29.338 1.00 91.38 88 LYS A N 1
ATOM 627 C CA . LYS A 1 88 ? -11.268 13.535 30.440 1.00 91.38 88 LYS A CA 1
ATOM 628 C C . LYS A 1 88 ? -9.780 13.788 30.628 1.00 91.38 88 LYS A C 1
ATOM 630 O O . LYS A 1 88 ? -9.008 12.856 30.837 1.00 91.38 88 LYS A O 1
ATOM 635 N N . THR A 1 89 ? -9.384 15.053 30.604 1.00 86.81 89 THR A N 1
ATOM 636 C CA . THR A 1 89 ? -8.014 15.476 30.903 1.00 86.81 89 THR A CA 1
ATOM 637 C C . THR A 1 89 ? -7.872 15.796 32.386 1.00 86.81 89 THR A C 1
ATOM 639 O O . THR A 1 89 ? -8.618 16.605 32.934 1.00 86.81 89 THR A O 1
ATOM 642 N N . CYS A 1 90 ? -6.876 15.196 33.035 1.00 87.25 90 CYS A N 1
ATOM 643 C CA . CYS A 1 90 ? -6.468 15.557 34.390 1.00 87.25 90 CYS A CA 1
ATOM 644 C C . CYS A 1 90 ? -5.215 16.436 34.327 1.00 87.25 90 CYS A C 1
ATOM 646 O O . CYS A 1 90 ? -4.295 16.154 33.561 1.00 87.25 90 CYS A O 1
ATOM 648 N N . SER A 1 91 ? -5.158 17.480 35.152 1.00 88.19 91 SER A N 1
ATOM 649 C CA . SER A 1 91 ? -3.956 18.294 35.342 1.00 88.19 91 SER A CA 1
ATOM 650 C C . SER A 1 91 ? -3.536 18.269 36.808 1.00 88.19 91 SER A C 1
ATOM 652 O O . SER A 1 91 ? -4.372 18.180 37.707 1.00 88.19 91 SER A O 1
ATOM 654 N N . TYR A 1 92 ? -2.230 18.329 37.053 1.00 86.62 92 TYR A N 1
ATOM 655 C CA . TYR A 1 92 ? -1.671 18.479 38.390 1.00 86.62 92 TYR A CA 1
ATOM 656 C C . TYR A 1 92 ? -0.620 19.588 38.369 1.00 86.62 92 TYR A C 1
ATOM 658 O O . TYR A 1 92 ? 0.030 19.825 37.350 1.00 86.62 92 TYR A O 1
ATOM 666 N N . LYS A 1 93 ? -0.480 20.300 39.487 1.00 85.44 93 LYS A N 1
A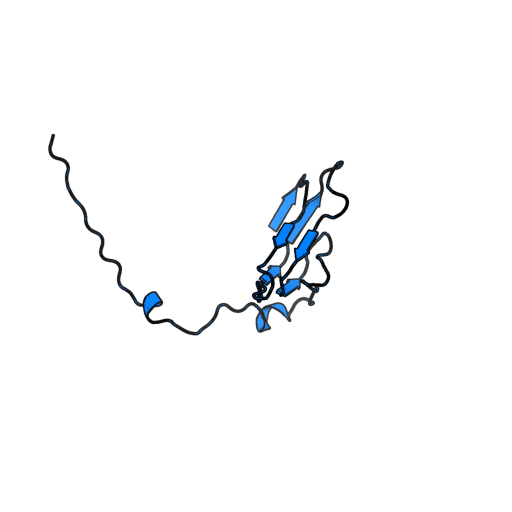TOM 667 C CA . LYS A 1 93 ? 0.563 21.311 39.671 1.00 85.44 93 LYS A CA 1
ATOM 668 C C . LYS A 1 93 ? 1.687 20.713 40.505 1.00 85.44 93 LYS A C 1
ATOM 670 O O . LYS A 1 93 ? 1.420 20.090 41.530 1.00 85.44 93 LYS A O 1
ATOM 675 N N . ILE A 1 94 ? 2.926 20.926 40.075 1.00 81.56 94 ILE A N 1
ATOM 676 C CA . ILE A 1 94 ? 4.110 20.662 40.894 1.00 81.56 94 ILE A CA 1
ATOM 677 C C . ILE A 1 94 ? 4.377 21.931 41.704 1.00 81.56 94 ILE A C 1
ATOM 679 O O . I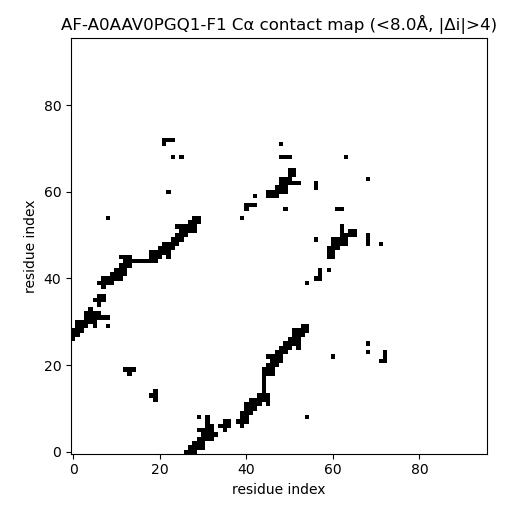LE A 1 94 ? 4.569 22.995 41.118 1.00 81.56 94 ILE A O 1
ATOM 683 N N . ASN A 1 95 ? 4.357 21.823 43.033 1.00 75.31 95 ASN A N 1
ATOM 684 C CA . ASN A 1 95 ? 4.808 22.891 43.924 1.00 75.31 95 ASN A CA 1
ATOM 685 C C . ASN A 1 95 ? 6.300 22.671 44.220 1.00 75.31 95 ASN A C 1
ATOM 687 O O . ASN A 1 95 ? 6.667 21.573 44.642 1.00 75.31 95 ASN A O 1
ATOM 691 N N . TYR A 1 96 ? 7.120 23.695 43.967 1.00 70.06 96 TYR A N 1
ATOM 692 C CA . TYR A 1 96 ? 8.538 23.770 44.343 1.00 70.06 96 TYR A CA 1
ATOM 693 C C . TYR A 1 96 ? 8.706 24.526 45.659 1.00 70.06 96 TYR A C 1
ATOM 695 O O . TYR A 1 96 ? 7.930 25.486 45.873 1.00 70.06 96 TYR A O 1
#

Radius of gyration: 19.51 Å; Cα contacts (8 Å, |Δi|>4): 150; chains: 1; bounding box: 41×41×57 Å

Secondary structure (DSSP, 8-state):
-EEEEES-SEEEE-BTTB-EEEEEEEEEEEEE-TT--S-SEEEESEEEEEEEEESPPPTTSPBPPTTTHHHHSPPP-PPPGGGG--PPPP--PPP-